Protein AF-S0BGZ8-F1 (afdb_monomer_lite)

Secondary structure (DSSP, 8-state):
--TTSS-TTS-HHHHHHHHHHHH---SSHHHHHHHHHHHHHHHHHHHHHHHHHHHHHT--TT---GGG-

Sequence (69 aa):
KLHEFISPSISAKQLFDQYQKTVGVDLWSSQYERMQEHLKKLKEGNRSLRTEIRQRMGDCLNELCYEQL

InterPro domains:
  IPR002487 Transcription factor, K-box [PS51297] (32-69)
  IPR036879 Transcription factor, MADS-box superfamily [SSF55455] (1-44)

Structure (mmCIF, N/CA/C/O backbone):
data_AF-S0BGZ8-F1
#
_entry.id   AF-S0BGZ8-F1
#
loop_
_atom_site.group_PDB
_atom_site.id
_atom_site.type_symbol
_atom_site.label_atom_id
_atom_site.label_alt_id
_atom_site.label_comp_id
_atom_site.label_asym_id
_atom_site.label_entity_id
_atom_site.label_seq_id
_atom_site.pdbx_PDB_ins_code
_atom_site.Cartn_x
_atom_site.Cartn_y
_atom_site.Cartn_z
_atom_site.occupancy
_atom_site.B_iso_or_equiv
_atom_site.auth_seq_id
_atom_site.auth_comp_id
_atom_site.auth_asym_id
_atom_site.auth_atom_id
_atom_site.pdbx_PDB_model_num
ATOM 1 N N . LYS A 1 1 ? 4.286 0.135 26.648 1.00 53.00 1 LYS A N 1
ATOM 2 C CA . LYS A 1 1 ? 3.363 1.200 27.096 1.00 53.00 1 LYS A CA 1
ATOM 3 C C . LYS A 1 1 ? 1.876 0.885 26.926 1.00 53.00 1 LYS A C 1
ATOM 5 O O . LYS A 1 1 ? 1.155 1.176 27.857 1.00 53.00 1 LYS A O 1
ATOM 10 N N . LEU A 1 2 ? 1.379 0.258 25.845 1.00 53.91 2 LEU A N 1
ATOM 11 C CA . LEU A 1 2 ? -0.013 -0.264 25.824 1.00 53.91 2 LEU A CA 1
ATOM 12 C C . LEU A 1 2 ? -0.137 -1.649 26.477 1.00 53.91 2 LEU A C 1
ATOM 14 O O . LEU A 1 2 ? -1.081 -1.887 27.213 1.00 53.91 2 LEU A O 1
ATOM 18 N N . HIS A 1 3 ? 0.866 -2.513 26.287 1.00 55.41 3 HIS A N 1
ATOM 19 C CA . HIS A 1 3 ? 0.936 -3.854 26.885 1.00 55.41 3 HIS A CA 1
ATOM 20 C C . HIS A 1 3 ? 1.029 -3.867 28.426 1.00 55.41 3 HIS A C 1
ATOM 22 O O . HIS A 1 3 ? 0.860 -4.917 29.026 1.00 55.41 3 HIS A O 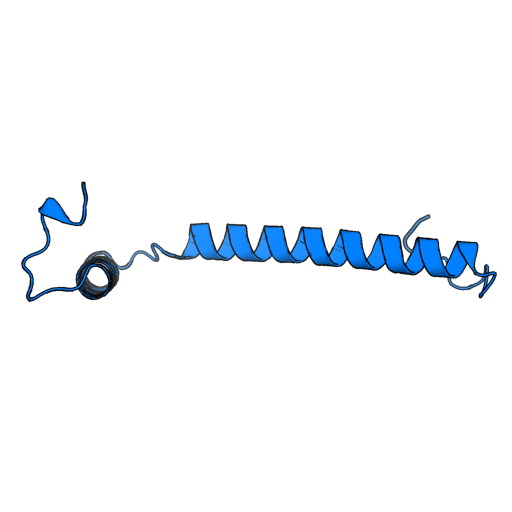1
ATOM 28 N N . GLU A 1 4 ? 1.297 -2.719 29.058 1.00 61.41 4 GLU A N 1
ATOM 29 C CA . GLU A 1 4 ? 1.350 -2.564 30.524 1.00 61.41 4 GLU A CA 1
ATOM 30 C C . GLU A 1 4 ? -0.052 -2.457 31.152 1.00 61.41 4 GLU A C 1
ATOM 32 O O . GLU A 1 4 ? -0.209 -2.709 32.341 1.00 61.41 4 GLU A O 1
ATOM 37 N N . PHE A 1 5 ? -1.077 -2.117 30.359 1.00 56.84 5 PHE A N 1
ATOM 38 C CA . PHE A 1 5 ? -2.463 -1.938 30.818 1.00 56.84 5 PHE A CA 1
ATOM 39 C C . PHE A 1 5 ? -3.389 -3.085 30.409 1.00 56.84 5 PHE A C 1
ATOM 41 O O . PHE A 1 5 ? -4.598 -3.018 30.627 1.00 56.84 5 PHE A O 1
ATOM 48 N N . ILE A 1 6 ? -2.841 -4.132 29.793 1.00 58.53 6 ILE A N 1
ATOM 49 C CA . ILE A 1 6 ? -3.628 -5.259 29.312 1.00 58.53 6 ILE A CA 1
ATOM 50 C C . ILE A 1 6 ? -3.480 -6.380 30.328 1.00 58.53 6 ILE A C 1
ATOM 52 O O . ILE A 1 6 ? -2.387 -6.901 30.544 1.00 58.53 6 ILE A O 1
ATOM 56 N N . SER A 1 7 ? -4.586 -6.721 30.990 1.00 60.12 7 SER A N 1
ATOM 57 C CA . SER A 1 7 ? -4.638 -7.917 31.826 1.00 60.12 7 SER A CA 1
ATOM 58 C C . SER A 1 7 ? -4.242 -9.129 30.965 1.00 60.12 7 SER A C 1
ATOM 60 O O . SER A 1 7 ? -4.657 -9.171 29.805 1.00 60.12 7 SER A O 1
ATOM 62 N N . PRO A 1 8 ? -3.493 -10.127 31.477 1.00 65.06 8 PRO A N 1
ATOM 63 C CA . PRO A 1 8 ? -3.050 -11.292 30.694 1.00 65.06 8 PRO A CA 1
ATOM 64 C C . PRO A 1 8 ? -4.188 -12.070 30.008 1.00 65.06 8 PRO A C 1
ATOM 66 O O . PRO A 1 8 ? -3.944 -12.891 29.129 1.00 65.06 8 PRO A O 1
ATOM 69 N N . SER A 1 9 ? -5.429 -11.825 30.432 1.00 67.06 9 SER A N 1
ATOM 70 C CA . SER A 1 9 ? -6.671 -12.392 29.910 1.00 67.06 9 SER A CA 1
ATOM 71 C C . SER A 1 9 ? -7.206 -11.719 28.641 1.00 67.06 9 SER A C 1
ATOM 73 O O . SER A 1 9 ? -8.018 -12.325 27.944 1.00 67.06 9 SER A O 1
ATOM 75 N N . ILE A 1 10 ? -6.779 -10.493 28.326 1.00 68.31 10 ILE A N 1
ATOM 76 C CA . ILE A 1 10 ? -7.197 -9.757 27.130 1.00 68.31 10 ILE A CA 1
ATOM 77 C C . ILE A 1 10 ? -5.977 -9.568 26.237 1.00 68.31 10 ILE A C 1
ATOM 79 O O . ILE A 1 10 ? -4.931 -9.085 26.653 1.00 68.31 10 ILE A O 1
ATOM 83 N N . SER A 1 11 ? -6.097 -9.954 24.974 1.00 75.19 11 SER A N 1
ATOM 84 C CA . SER A 1 11 ? -5.091 -9.605 23.974 1.00 75.19 11 SER A CA 1
ATOM 85 C C . SER A 1 11 ? -5.269 -8.152 23.534 1.00 75.19 11 SER A C 1
ATOM 87 O O . SER A 1 11 ? -6.386 -7.634 23.489 1.00 75.19 11 SER A O 1
ATOM 89 N N . ALA A 1 12 ? -4.180 -7.498 23.122 1.00 71.69 12 ALA A N 1
ATOM 90 C CA . ALA A 1 12 ? -4.252 -6.162 22.527 1.00 71.69 12 ALA A CA 1
ATOM 91 C C . ALA A 1 12 ? -5.269 -6.102 21.374 1.00 71.69 12 ALA A C 1
ATOM 93 O O . ALA A 1 12 ? -6.018 -5.138 21.262 1.00 71.69 12 ALA A O 1
ATOM 94 N N . LYS A 1 13 ? -5.358 -7.178 20.579 1.00 75.19 13 LYS A N 1
ATOM 95 C CA . LYS A 1 13 ? -6.343 -7.327 19.505 1.00 75.19 13 LYS A CA 1
ATOM 96 C C . LYS A 1 13 ? -7.785 -7.221 20.013 1.00 75.19 13 LYS A C 1
ATOM 98 O O . LYS A 1 13 ? -8.543 -6.431 19.474 1.00 75.19 13 LYS A O 1
ATOM 103 N N . GLN A 1 14 ? -8.149 -7.961 21.062 1.00 78.50 14 GLN A N 1
ATOM 104 C CA . GLN A 1 14 ? -9.506 -7.912 21.626 1.00 78.50 14 GLN A CA 1
ATOM 105 C C . GLN A 1 14 ? -9.873 -6.516 22.138 1.00 78.50 14 GLN A C 1
ATOM 107 O O . GLN A 1 14 ? -11.016 -6.095 21.995 1.00 78.50 14 GLN A O 1
ATOM 112 N N . LEU A 1 15 ? -8.904 -5.787 22.697 1.00 77.44 15 LEU A N 1
ATOM 113 C CA . LEU A 1 15 ? -9.103 -4.417 23.164 1.00 77.44 15 LEU A CA 1
ATOM 114 C C . LEU A 1 15 ? -9.380 -3.466 21.988 1.00 77.44 15 LEU A C 1
ATOM 116 O O . LEU A 1 15 ? -10.335 -2.692 22.037 1.00 77.44 15 LEU A O 1
ATOM 120 N N . PHE A 1 16 ? -8.599 -3.570 20.907 1.00 76.12 16 PHE A N 1
ATOM 121 C CA . PHE A 1 16 ? -8.836 -2.801 19.683 1.00 76.12 16 PHE A CA 1
ATOM 122 C C . PHE A 1 16 ? -10.173 -3.161 19.026 1.00 76.12 16 PHE A C 1
ATOM 124 O O . PHE A 1 16 ? -10.946 -2.258 18.723 1.00 76.12 16 PHE A O 1
ATOM 131 N N . ASP A 1 17 ? -10.495 -4.449 18.891 1.00 78.75 17 ASP A N 1
ATOM 132 C CA . ASP A 1 17 ? -11.762 -4.914 18.314 1.00 78.75 17 ASP A CA 1
ATOM 133 C C . ASP A 1 17 ? -12.966 -4.385 19.117 1.00 78.75 17 ASP A C 1
ATOM 135 O O . ASP A 1 17 ? -13.957 -3.917 18.552 1.00 78.75 17 ASP A O 1
ATOM 139 N N . GLN A 1 18 ? -12.877 -4.409 20.452 1.00 78.69 18 GLN A N 1
ATOM 140 C CA . GLN A 1 18 ? -13.926 -3.891 21.325 1.00 78.69 18 GLN A CA 1
ATOM 141 C C . GLN A 1 18 ? -14.053 -2.368 21.222 1.00 78.69 18 GLN A C 1
ATOM 143 O O . GLN A 1 18 ? -15.176 -1.874 21.169 1.00 78.69 18 GLN A O 1
ATOM 148 N N . TYR A 1 19 ? -12.939 -1.636 21.133 1.00 78.06 19 TYR A N 1
ATOM 149 C CA . TYR A 1 19 ? -12.938 -0.187 20.920 1.00 78.06 19 TYR A CA 1
ATOM 150 C C . TYR A 1 19 ? -13.558 0.197 19.569 1.00 78.06 19 TYR A C 1
ATOM 152 O O . TYR A 1 19 ? -14.393 1.095 19.501 1.00 78.06 19 TYR A O 1
ATOM 160 N N . GLN A 1 20 ? -13.216 -0.517 18.494 1.00 78.75 20 GLN A N 1
ATOM 161 C CA . GLN A 1 20 ? -13.832 -0.302 17.183 1.00 78.75 20 GLN A CA 1
ATOM 162 C C . GLN A 1 20 ? -15.337 -0.580 17.215 1.00 78.75 20 GLN A C 1
ATOM 164 O O . GLN A 1 20 ? -16.114 0.169 16.627 1.00 78.75 20 GLN A O 1
ATOM 169 N N . LYS A 1 21 ? -15.765 -1.618 17.945 1.00 77.69 21 LYS A N 1
ATOM 170 C CA . LYS A 1 21 ? -17.180 -1.977 18.089 1.00 77.69 21 LYS A CA 1
ATOM 171 C C . LYS A 1 21 ? -17.977 -0.968 18.922 1.00 77.69 21 LYS A C 1
ATOM 173 O O . LYS A 1 21 ? -19.148 -0.753 18.627 1.00 77.69 21 LYS A O 1
ATOM 178 N N . THR A 1 22 ? -17.384 -0.378 19.959 1.00 76.69 22 THR A N 1
ATOM 179 C CA . THR A 1 22 ? -18.072 0.584 2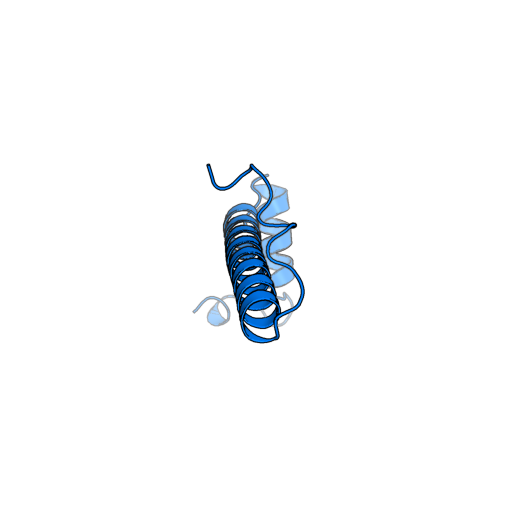0.839 1.00 76.69 22 THR A CA 1
ATOM 180 C C . THR A 1 22 ? -18.080 2.001 20.280 1.00 76.69 22 THR A C 1
ATOM 182 O O . THR A 1 22 ? -19.075 2.701 20.436 1.00 76.69 22 THR A O 1
ATOM 185 N N . VAL A 1 23 ? -16.993 2.423 19.632 1.00 75.12 23 VAL A N 1
ATOM 186 C CA . VAL A 1 23 ? -16.834 3.780 19.085 1.00 75.12 23 VAL A CA 1
ATOM 187 C C . VAL A 1 23 ? -17.325 3.865 17.634 1.00 75.12 23 VAL A C 1
ATOM 189 O O . VAL A 1 23 ? -17.636 4.950 17.153 1.00 75.12 23 VAL A O 1
ATOM 192 N N . GLY A 1 24 ? -17.435 2.731 16.932 1.00 70.75 24 GLY A N 1
ATOM 193 C CA . GLY A 1 24 ? -17.891 2.673 15.539 1.00 70.75 24 GLY A CA 1
ATOM 194 C C . GLY A 1 24 ? -16.884 3.240 14.533 1.00 70.75 24 GLY A C 1
ATOM 195 O O . GLY A 1 24 ? -17.249 3.526 13.397 1.00 70.75 24 GLY A O 1
ATOM 196 N N . VAL A 1 25 ? -15.626 3.424 14.943 1.00 74.25 25 VAL A N 1
ATOM 197 C CA . VAL A 1 25 ? -14.557 4.006 14.122 1.00 74.25 25 VAL A CA 1
ATOM 198 C C . VAL A 1 25 ? -13.596 2.913 13.670 1.00 74.25 25 VAL A C 1
ATOM 200 O O . VAL A 1 25 ? -13.159 2.079 14.467 1.00 74.25 25 VAL A O 1
ATOM 203 N N . ASP A 1 26 ? -13.231 2.930 12.387 1.00 75.50 26 ASP A N 1
ATOM 204 C CA . ASP A 1 26 ? -12.214 2.029 11.858 1.00 75.50 26 ASP A CA 1
ATOM 205 C C . ASP A 1 26 ? -10.799 2.555 12.138 1.00 75.50 26 ASP A C 1
ATOM 207 O O . ASP A 1 26 ? -10.307 3.461 11.462 1.00 75.50 26 ASP A O 1
ATOM 211 N N . LEU A 1 27 ? -10.130 1.957 13.127 1.00 75.75 27 LEU A N 1
ATOM 212 C CA . LEU A 1 27 ? -8.744 2.265 13.487 1.00 75.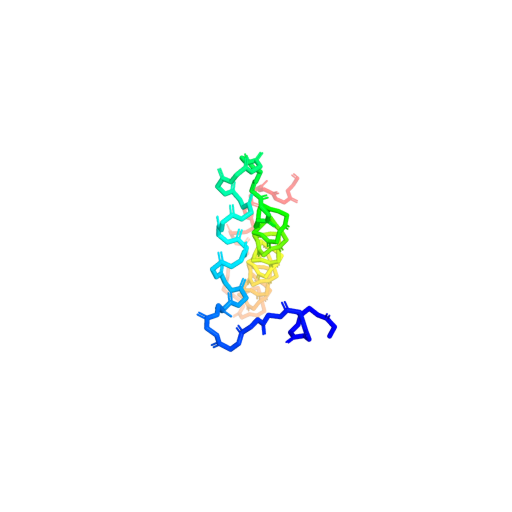75 27 LEU A CA 1
ATOM 213 C C . LEU A 1 27 ? -7.737 1.811 12.420 1.00 75.75 27 LEU A C 1
ATOM 215 O O . LEU A 1 27 ? -6.607 2.304 12.395 1.00 75.75 27 LEU A O 1
ATOM 219 N N . TRP A 1 28 ? -8.124 0.876 11.549 1.00 82.50 28 TRP A N 1
ATOM 220 C CA . TRP A 1 28 ? -7.229 0.290 10.553 1.00 82.50 28 TRP A CA 1
ATOM 221 C C . TRP A 1 28 ? -7.243 1.033 9.227 1.00 82.50 28 TRP A C 1
ATOM 223 O O . TRP A 1 28 ? -6.274 0.906 8.486 1.00 82.50 28 TRP A O 1
ATOM 233 N N . SER A 1 29 ? -8.270 1.838 8.955 1.00 80.25 29 SER A N 1
ATOM 234 C CA . SER A 1 29 ? -8.429 2.633 7.730 1.00 80.25 29 SER A CA 1
ATOM 235 C C . SER A 1 29 ? -7.141 3.355 7.311 1.00 80.25 29 SER A C 1
ATOM 237 O O . SER A 1 29 ? -6.624 3.114 6.223 1.00 80.25 29 SER A O 1
ATOM 239 N N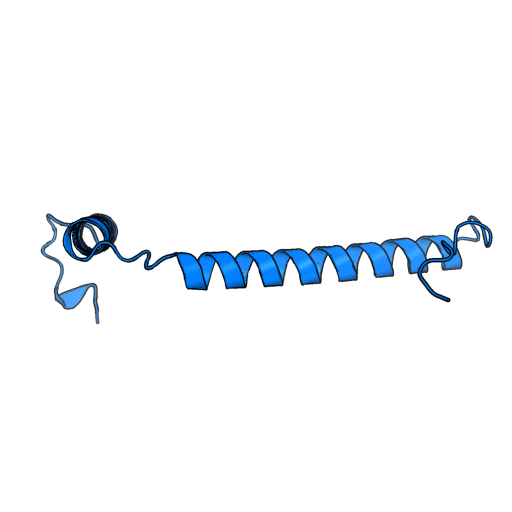 . SER A 1 30 ? -6.551 4.146 8.212 1.00 81.62 30 SER A N 1
ATOM 240 C CA . SER A 1 30 ? -5.315 4.900 7.943 1.00 81.62 30 SER A CA 1
ATOM 241 C C . SER A 1 30 ? -4.099 4.012 7.647 1.00 81.62 30 SER A C 1
ATOM 243 O O . SER A 1 30 ? -3.261 4.342 6.807 1.00 81.62 30 SER A O 1
ATOM 245 N N . GLN A 1 31 ? -3.982 2.866 8.321 1.00 82.56 31 GLN A N 1
ATOM 246 C CA . GLN A 1 31 ? -2.872 1.935 8.108 1.00 82.56 31 GLN A CA 1
ATOM 247 C C . GLN A 1 31 ? -3.067 1.109 6.840 1.00 82.56 31 GLN A C 1
ATOM 249 O O . GLN A 1 31 ? -2.104 0.833 6.124 1.00 82.56 31 GLN A O 1
ATOM 254 N N . TYR A 1 32 ? -4.311 0.752 6.539 1.00 86.25 32 TYR A N 1
ATOM 255 C CA . TYR A 1 32 ? -4.692 0.089 5.306 1.00 86.25 32 TYR A CA 1
ATOM 256 C C . TYR A 1 32 ? -4.424 0.986 4.095 1.00 86.25 32 TYR A C 1
ATOM 258 O O . TYR A 1 32 ? -3.808 0.538 3.130 1.00 86.25 32 TYR A O 1
ATOM 266 N N . GLU A 1 33 ? -4.800 2.263 4.172 1.00 90.00 33 GLU A N 1
ATOM 267 C CA . GLU A 1 33 ? -4.526 3.264 3.139 1.00 90.00 33 GLU A CA 1
ATOM 268 C C . GLU A 1 33 ? -3.019 3.423 2.896 1.00 90.00 33 GLU A C 1
ATOM 270 O O . GLU A 1 33 ? -2.557 3.282 1.765 1.00 90.00 33 GLU A O 1
ATOM 275 N N . ARG A 1 34 ? -2.215 3.565 3.959 1.00 91.62 34 ARG A N 1
ATOM 276 C CA . ARG A 1 34 ? -0.744 3.603 3.852 1.00 91.62 34 ARG A CA 1
ATOM 277 C C . ARG A 1 34 ? -0.155 2.353 3.202 1.00 91.62 34 ARG A C 1
ATOM 279 O O . ARG A 1 34 ? 0.773 2.447 2.398 1.00 91.62 34 ARG A O 1
ATOM 286 N N . MET A 1 35 ? -0.674 1.176 3.544 1.00 94.44 35 MET A N 1
ATOM 287 C CA . MET A 1 35 ? -0.225 -0.082 2.948 1.00 94.44 35 MET A CA 1
ATOM 288 C C . MET A 1 35 ? -0.588 -0.158 1.459 1.00 94.44 35 MET A C 1
ATOM 290 O O . MET A 1 35 ? 0.237 -0.591 0.651 1.00 94.44 35 MET A O 1
ATOM 294 N N . GLN A 1 36 ? -1.785 0.298 1.085 1.00 94.56 36 GLN A N 1
ATOM 295 C CA . GLN A 1 36 ? -2.218 0.394 -0.309 1.00 94.56 36 GLN A CA 1
ATOM 296 C C . GLN A 1 36 ? -1.354 1.374 -1.110 1.00 94.56 36 GLN A C 1
ATOM 298 O O . GLN A 1 36 ? -0.895 1.036 -2.202 1.00 94.56 36 GLN A O 1
ATOM 303 N N . GLU A 1 37 ? -1.052 2.551 -0.561 1.00 95.38 37 GLU A N 1
ATOM 304 C CA . GLU A 1 37 ? -0.143 3.513 -1.190 1.00 95.38 37 GLU A CA 1
ATOM 305 C C . GLU A 1 37 ? 1.256 2.929 -1.400 1.00 95.38 37 GLU A C 1
ATOM 307 O O . GLU A 1 37 ? 1.849 3.081 -2.471 1.00 95.38 37 GLU A O 1
ATOM 312 N N . HIS A 1 38 ? 1.790 2.226 -0.399 1.00 95.94 38 HIS A N 1
ATOM 313 C CA . HIS A 1 38 ? 3.089 1.573 -0.510 1.00 95.94 38 HIS A CA 1
ATOM 314 C C . HIS A 1 38 ? 3.088 0.494 -1.602 1.00 95.94 38 HIS A C 1
ATOM 316 O O . HIS A 1 38 ? 3.999 0.441 -2.432 1.00 95.94 38 HIS A O 1
ATOM 322 N N . LEU A 1 39 ? 2.031 -0.323 -1.664 1.00 95.31 39 LEU A N 1
ATOM 323 C CA . LEU A 1 39 ? 1.859 -1.321 -2.717 1.00 95.31 39 LEU A CA 1
ATOM 324 C C . LEU A 1 39 ? 1.798 -0.676 -4.109 1.00 95.31 39 LEU A C 1
ATOM 326 O O . LEU A 1 39 ? 2.406 -1.194 -5.047 1.00 95.31 39 LEU A O 1
ATOM 330 N N . LYS A 1 40 ? 1.098 0.456 -4.249 1.00 94.81 40 LYS A N 1
ATOM 331 C CA . LYS A 1 40 ? 1.018 1.213 -5.504 1.00 94.81 40 LYS A CA 1
ATOM 332 C C . LYS A 1 40 ? 2.401 1.692 -5.954 1.00 94.81 40 LYS A C 1
ATOM 334 O O . LYS A 1 40 ? 2.792 1.396 -7.082 1.00 94.81 40 LYS A O 1
ATOM 339 N N . LYS A 1 41 ? 3.181 2.301 -5.054 1.00 95.31 41 LYS A N 1
ATOM 340 C CA . LYS A 1 41 ? 4.561 2.746 -5.336 1.00 95.31 41 LYS A CA 1
ATOM 341 C C . LYS A 1 41 ? 5.461 1.594 -5.789 1.00 95.31 41 LYS A C 1
ATOM 343 O O . LYS A 1 41 ? 6.198 1.726 -6.763 1.00 95.31 41 LYS A O 1
ATOM 348 N N . LEU A 1 42 ? 5.370 0.437 -5.129 1.00 95.25 42 LEU A N 1
ATOM 349 C CA . LEU A 1 42 ? 6.139 -0.748 -5.521 1.00 95.25 42 LEU A CA 1
ATOM 350 C C . LEU A 1 42 ? 5.725 -1.292 -6.893 1.00 95.25 42 LEU A C 1
ATOM 352 O O . LEU A 1 42 ? 6.581 -1.738 -7.660 1.00 95.25 42 LEU A O 1
ATOM 356 N N . LYS A 1 43 ? 4.429 -1.278 -7.224 1.00 92.44 43 LYS A N 1
ATOM 357 C CA . LYS A 1 43 ? 3.942 -1.698 -8.547 1.00 92.44 43 LYS A CA 1
ATOM 358 C C . LYS A 1 43 ? 4.413 -0.753 -9.650 1.00 92.44 43 LYS A C 1
ATOM 360 O O . LYS A 1 43 ? 4.840 -1.230 -10.698 1.00 92.44 43 LYS A O 1
ATOM 365 N N . GLU A 1 44 ? 4.378 0.554 -9.408 1.00 92.44 44 GLU A N 1
ATOM 366 C CA . GLU A 1 44 ? 4.880 1.572 -10.338 1.00 92.44 44 GLU A CA 1
ATOM 367 C C . GLU A 1 44 ? 6.386 1.417 -10.574 1.00 92.44 44 GLU A C 1
ATOM 369 O O . GLU A 1 44 ? 6.819 1.331 -11.725 1.00 92.44 44 GLU A O 1
ATOM 374 N N . GLY A 1 45 ? 7.173 1.258 -9.503 1.00 92.38 45 GLY A N 1
ATOM 375 C CA . GLY A 1 45 ? 8.608 0.986 -9.602 1.00 92.38 45 GLY A CA 1
ATOM 376 C C . GLY A 1 45 ? 8.909 -0.293 -10.389 1.00 92.38 45 GLY A C 1
ATOM 377 O O . GLY A 1 45 ? 9.728 -0.281 -11.303 1.00 92.38 45 GLY A O 1
ATOM 378 N N . ASN A 1 46 ? 8.186 -1.384 -10.114 1.00 92.19 46 ASN A N 1
ATOM 379 C CA . ASN A 1 46 ? 8.328 -2.634 -10.866 1.00 92.19 46 ASN A CA 1
ATOM 380 C C . ASN A 1 46 ? 7.947 -2.495 -12.346 1.00 92.19 46 ASN A C 1
ATOM 382 O O . ASN A 1 46 ? 8.617 -3.083 -13.194 1.00 92.19 46 ASN A O 1
ATOM 386 N N . ARG A 1 47 ? 6.880 -1.750 -12.671 1.00 86.81 47 ARG A N 1
ATOM 387 C CA . ARG A 1 47 ? 6.485 -1.480 -14.063 1.00 86.81 47 ARG A CA 1
ATOM 388 C C . ARG A 1 47 ? 7.602 -0.728 -14.783 1.00 86.81 47 ARG A C 1
ATOM 390 O O . ARG A 1 47 ? 8.001 -1.166 -15.855 1.00 86.81 47 ARG A O 1
ATOM 397 N N . SER A 1 48 ? 8.140 0.323 -14.163 1.00 86.31 48 SER A N 1
ATOM 398 C CA . SER A 1 48 ? 9.244 1.116 -14.715 1.00 86.31 48 SER A CA 1
ATOM 399 C C . SER A 1 48 ? 10.492 0.266 -14.974 1.00 86.31 48 SER A C 1
ATOM 401 O O . SER A 1 48 ? 10.988 0.220 -16.097 1.00 86.31 48 SER A O 1
ATOM 403 N N . LEU A 1 49 ? 10.933 -0.508 -13.975 1.00 89.06 49 LEU A N 1
ATOM 404 C CA . LEU A 1 49 ? 12.106 -1.379 -14.098 1.00 89.06 49 LEU A CA 1
ATOM 405 C C . LEU A 1 49 ? 11.928 -2.449 -15.181 1.00 89.06 49 LEU A C 1
ATOM 407 O O . LEU A 1 49 ? 12.851 -2.723 -15.942 1.00 89.06 49 LEU A O 1
ATOM 411 N N . ARG A 1 50 ? 10.736 -3.049 -15.286 1.00 85.88 50 ARG A N 1
ATOM 412 C CA . ARG A 1 50 ? 10.433 -4.017 -16.352 1.00 85.88 50 ARG A CA 1
ATOM 413 C C . ARG A 1 50 ? 10.520 -3.376 -17.734 1.00 85.88 50 ARG A C 1
ATOM 415 O O . ARG A 1 50 ? 11.042 -4.013 -18.645 1.00 85.88 50 ARG A O 1
ATOM 422 N N . THR A 1 51 ? 10.036 -2.146 -17.886 1.00 82.44 51 THR A N 1
ATOM 423 C CA . THR A 1 51 ? 10.157 -1.388 -19.136 1.00 82.44 51 THR A CA 1
ATOM 424 C C . THR A 1 51 ? 11.620 -1.091 -19.463 1.00 82.44 51 THR A C 1
ATOM 426 O O . THR A 1 51 ? 12.054 -1.369 -20.577 1.00 82.44 51 THR A O 1
ATOM 429 N N . GLU A 1 52 ? 12.403 -0.608 -18.497 1.00 85.31 52 GLU A N 1
ATOM 430 C CA . GLU A 1 52 ? 13.826 -0.299 -18.688 1.00 85.31 52 GLU A CA 1
ATOM 431 C C . GLU A 1 52 ? 14.642 -1.545 -19.071 1.00 85.31 52 GLU A C 1
ATOM 433 O O . GLU A 1 52 ? 15.466 -1.495 -19.984 1.00 85.31 52 GLU A O 1
ATOM 438 N N . ILE A 1 53 ? 14.387 -2.689 -18.423 1.00 85.00 53 ILE A N 1
ATOM 439 C CA . ILE A 1 53 ? 15.040 -3.962 -18.758 1.00 85.00 53 ILE A CA 1
ATOM 440 C C . ILE A 1 53 ? 14.704 -4.374 -20.196 1.00 85.00 53 ILE A C 1
ATOM 442 O O . ILE A 1 53 ? 15.614 -4.712 -20.948 1.00 85.00 53 ILE A O 1
ATOM 446 N N . ARG A 1 54 ? 13.431 -4.304 -20.612 1.00 77.75 54 ARG A N 1
ATOM 447 C CA . ARG A 1 54 ? 13.024 -4.621 -21.996 1.00 77.75 54 ARG A CA 1
ATOM 448 C C . ARG A 1 54 ? 13.701 -3.708 -23.016 1.00 77.75 54 ARG A C 1
ATOM 450 O O . ARG A 1 54 ? 14.268 -4.205 -23.984 1.00 77.75 54 ARG A O 1
ATOM 457 N N . GLN A 1 55 ? 13.719 -2.398 -22.753 1.00 78.56 55 GLN A N 1
ATOM 458 C CA . GLN A 1 55 ? 14.397 -1.417 -23.605 1.00 78.56 55 GLN A CA 1
ATOM 459 C C . GLN A 1 55 ? 15.892 -1.731 -23.751 1.00 78.56 55 GLN A C 1
ATOM 461 O O . GLN A 1 55 ? 16.419 -1.709 -24.861 1.00 78.56 55 GLN A O 1
ATOM 466 N N . ARG A 1 56 ? 16.575 -2.077 -22.651 1.00 81.56 56 ARG A N 1
ATOM 467 C CA . ARG A 1 56 ? 18.000 -2.449 -22.666 1.00 81.56 56 ARG A CA 1
ATOM 468 C C . ARG A 1 56 ? 18.275 -3.781 -23.364 1.00 81.56 56 ARG A C 1
ATOM 470 O O . ARG A 1 56 ? 19.340 -3.929 -23.951 1.00 81.56 56 ARG A O 1
ATOM 477 N N . MET A 1 57 ? 17.346 -4.735 -23.304 1.00 80.62 57 MET A N 1
ATOM 478 C CA . MET A 1 57 ? 17.476 -6.033 -23.978 1.00 80.62 57 MET A CA 1
ATOM 479 C C . MET A 1 57 ? 17.220 -5.965 -25.492 1.00 80.62 57 MET A C 1
ATOM 481 O O . MET A 1 57 ? 17.440 -6.956 -26.178 1.00 80.62 57 MET A O 1
ATOM 485 N N . GLY A 1 58 ? 16.800 -4.813 -26.030 1.00 68.75 58 GLY A N 1
ATOM 486 C CA . GLY A 1 58 ? 16.527 -4.647 -27.462 1.00 68.75 58 GLY A CA 1
ATOM 487 C C . GLY A 1 58 ? 15.163 -5.188 -27.907 1.00 68.75 58 GLY A C 1
ATOM 488 O O . GLY A 1 58 ? 14.830 -5.101 -29.090 1.00 68.75 58 GLY A O 1
ATOM 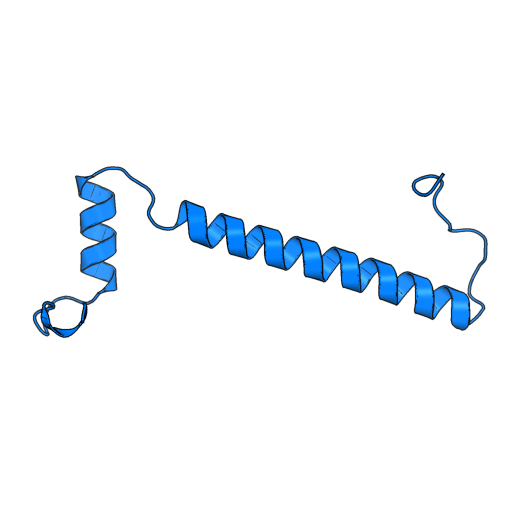489 N N . ASP A 1 59 ? 14.348 -5.680 -26.968 1.00 64.56 59 ASP A N 1
ATOM 490 C CA . ASP A 1 59 ? 12.983 -6.142 -27.213 1.00 64.56 59 ASP A CA 1
ATOM 491 C C . ASP A 1 59 ? 12.024 -4.935 -27.296 1.00 64.56 59 ASP A C 1
ATOM 493 O O . ASP A 1 59 ? 11.392 -4.528 -26.324 1.00 64.56 59 ASP A O 1
ATOM 497 N N . CYS A 1 60 ? 11.921 -4.389 -28.512 1.00 54.94 60 CYS A N 1
ATOM 498 C CA . CYS A 1 60 ? 10.869 -3.509 -29.045 1.00 54.94 60 CYS A CA 1
ATOM 499 C C . CYS A 1 60 ? 10.734 -2.062 -28.513 1.00 54.94 60 CYS A C 1
ATOM 501 O O . CYS A 1 60 ? 10.131 -1.776 -27.482 1.00 54.94 60 CYS A O 1
ATOM 503 N N . LEU A 1 61 ? 11.098 -1.132 -29.406 1.00 56.56 61 LEU A N 1
ATOM 504 C CA . LEU A 1 61 ? 10.713 0.290 -29.479 1.00 56.56 61 LEU A CA 1
ATOM 505 C C . LEU A 1 61 ? 9.204 0.549 -29.728 1.00 56.56 61 LEU A C 1
ATOM 507 O O . LEU A 1 61 ? 8.810 1.699 -29.891 1.00 56.56 61 LEU A O 1
ATOM 511 N N . ASN A 1 62 ? 8.348 -0.479 -29.762 1.00 54.56 62 ASN A N 1
ATOM 512 C CA . ASN A 1 62 ? 6.967 -0.367 -30.269 1.00 54.56 62 ASN A CA 1
ATOM 513 C C . ASN A 1 62 ? 5.875 -0.367 -29.185 1.00 54.56 62 ASN A C 1
ATOM 515 O O . ASN A 1 62 ? 4.701 -0.220 -29.504 1.00 54.56 62 ASN A O 1
ATOM 519 N N . GLU A 1 63 ? 6.245 -0.521 -27.913 1.00 51.50 63 GLU A N 1
ATOM 520 C CA . GLU A 1 63 ? 5.301 -0.573 -26.786 1.00 51.50 63 GLU A CA 1
ATOM 521 C C . GLU A 1 63 ? 5.597 0.517 -25.741 1.00 51.50 63 GLU A C 1
ATOM 523 O O . GLU A 1 63 ? 5.206 0.415 -24.576 1.00 51.50 63 GLU A O 1
ATOM 528 N N . LEU A 1 64 ? 6.266 1.601 -26.164 1.00 54.12 64 LEU A N 1
ATOM 529 C CA . LEU A 1 64 ? 6.102 2.915 -25.536 1.00 54.12 64 LEU A CA 1
ATOM 530 C C . LEU A 1 64 ? 4.646 3.319 -25.773 1.00 54.12 64 LEU A C 1
ATOM 532 O O . LEU A 1 64 ? 4.303 4.036 -26.707 1.00 54.12 64 LEU A O 1
ATOM 536 N N . CYS A 1 65 ? 3.780 2.716 -24.961 1.00 45.25 65 CYS A N 1
ATOM 537 C CA . CYS A 1 65 ? 2.368 2.992 -24.880 1.00 45.25 65 CYS A CA 1
ATOM 538 C C . CYS A 1 65 ? 2.202 4.511 -24.885 1.00 45.25 65 CYS A C 1
ATOM 540 O O . CYS A 1 65 ? 2.850 5.201 -24.096 1.00 45.25 65 CYS A O 1
ATOM 542 N N . TYR A 1 66 ? 1.326 5.000 -25.758 1.00 46.56 66 TYR A N 1
ATOM 543 C CA . TYR A 1 66 ? 0.927 6.400 -25.920 1.00 46.56 66 TYR A CA 1
ATOM 544 C C . TYR A 1 66 ? 0.526 7.122 -24.612 1.00 46.56 66 TYR A C 1
ATOM 546 O O . TYR A 1 66 ? 0.237 8.308 -24.641 1.00 46.56 66 TYR A O 1
ATOM 554 N N . GLU A 1 67 ? 0.524 6.443 -23.463 1.00 47.50 67 GLU A N 1
ATOM 555 C CA . GLU A 1 67 ? 0.308 7.009 -22.129 1.00 47.50 67 GLU A CA 1
ATOM 556 C C . GLU A 1 67 ? 1.488 7.826 -21.567 1.00 47.50 67 GLU A C 1
ATOM 558 O O . GLU A 1 67 ? 1.348 8.407 -20.494 1.00 47.50 67 GLU A O 1
ATOM 563 N N . GLN A 1 68 ? 2.650 7.854 -22.232 1.00 46.88 68 GLN A N 1
ATOM 564 C CA . GLN A 1 68 ? 3.794 8.695 -21.828 1.00 46.88 68 GLN A CA 1
ATOM 565 C C . GLN A 1 68 ? 4.009 9.944 -22.705 1.00 46.88 68 GLN A C 1
ATOM 567 O O . GLN A 1 68 ? 5.036 10.606 -22.555 1.00 46.88 68 GLN A O 1
ATOM 572 N N . LEU A 1 69 ? 3.062 10.262 -23.598 1.00 41.97 69 LEU A N 1
ATOM 573 C CA . LEU A 1 69 ? 2.992 11.538 -24.326 1.00 41.97 69 LEU A CA 1
A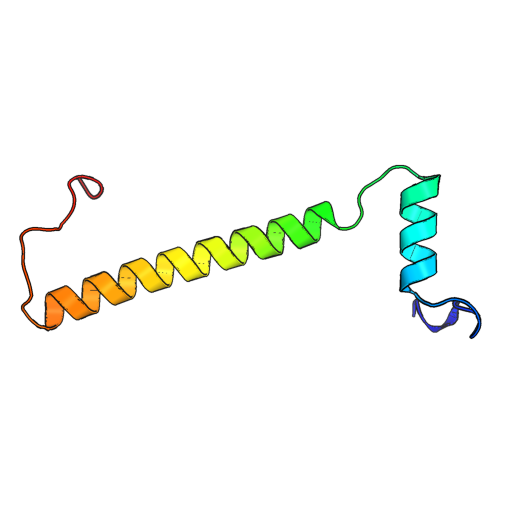TOM 574 C C . LEU A 1 69 ? 2.129 12.553 -23.571 1.00 41.97 69 LEU A C 1
ATOM 576 O O . LEU A 1 69 ? 1.039 12.158 -23.100 1.00 41.97 69 LEU A O 1
#

Organism: NCBI:txid127120

Radius of gyration: 22.63 Å; chains: 1; bounding box: 36×24×62 Å

Foldseek 3Di:
DVVVPDDPPDDPVNVVVVCCVVVVDDPCVVVVVVVVVVVVVVVVVVVVVVVVVCVVVVNDPPPPPPPVD

pLDDT: mean 74.95, std 14.97, range [41.97, 95.94]